Protein AF-A9WL16-F1 (afdb_monomer)

Solvent-accessible surface area (backbone atoms only — not comparable to full-atom values): 5763 Å² total; per-residue (Å²): 134,56,72,66,60,51,53,53,53,52,50,54,53,49,50,52,51,53,53,51,55,50,52,59,72,66,42,84,46,71,52,40,66,76,53,48,67,75,66,73,52,70,66,62,52,49,49,53,52,51,53,61,67,64,28,70,66,53,51,51,50,47,53,52,40,28,74,75,62,36,78,70,37,62,51,52,63,55,50,55,49,53,51,48,52,48,41,46,64,69,45,52,48,49,61,71,68,66,70,123

Sequence (100 aa):
MNLLSTVTISLVALATVVVGAFGLRISRTTSDFYVASRTVRPWWNASAIGGEYLSAASYLGVVGLIVVSGANALWFPIGYTAGYLMLLLFVAAPLRRSRA

Organism: Renibacterium salmoninarum (strain ATCC 33209 / DSM 20767 / JCM 11484 / NBRC 15589 / NCIMB 2235) (NCBI:txid288705)

Radius of gyration: 18.28 Å; Cα contacts (8 Å, |Δi|>4): 25; chains: 1; bounding box: 43×18×54 Å

pLDDT: mean 92.34, std 6.1, range [51.78, 98.19]

Secondary structure (DSSP, 8-state):
--HHHHHHHHHHHHHHHHHHHHHHHH--SHHHHHSGGG-S-HHHHHHHHHHHHT-HHHHHHHHHHHHHH-GGGGHHHHHHHHHHHHHIIIIIHHHHH---

Mean predicted aligned error: 4.69 Å

Structure (mmCIF, N/CA/C/O backbone):
data_AF-A9WL16-F1
#
_entry.id   AF-A9WL16-F1
#
loop_
_atom_site.group_PDB
_atom_site.id
_atom_site.type_symbol
_atom_site.label_atom_id
_atom_site.label_alt_id
_atom_site.label_comp_id
_atom_site.label_asym_id
_atom_site.label_entity_id
_atom_site.label_seq_id
_atom_site.pdbx_PDB_ins_code
_atom_site.Cartn_x
_atom_site.Cartn_y
_atom_site.Cartn_z
_atom_site.occupancy
_atom_site.B_iso_or_equiv
_atom_site.auth_seq_id
_atom_site.auth_comp_id
_atom_site.auth_asym_id
_atom_site.auth_atom_id
_atom_site.pdbx_PDB_model_num
ATOM 1 N N . MET A 1 1 ? -8.119 2.283 -25.743 1.00 75.31 1 MET A N 1
ATOM 2 C CA . MET A 1 1 ? -8.465 1.224 -24.767 1.00 75.31 1 MET A CA 1
ATOM 3 C C . MET A 1 1 ? -9.429 0.261 -25.430 1.00 75.31 1 MET A C 1
ATOM 5 O O . MET A 1 1 ? -10.351 0.729 -26.086 1.00 75.31 1 MET A O 1
ATOM 9 N N . ASN A 1 2 ? -9.193 -1.048 -25.330 1.00 95.62 2 ASN A N 1
ATOM 10 C CA . ASN A 1 2 ? -10.150 -2.035 -25.833 1.00 95.62 2 ASN A CA 1
ATOM 11 C C . ASN A 1 2 ? -11.338 -2.168 -24.854 1.00 95.62 2 ASN A C 1
ATOM 13 O O . ASN A 1 2 ? -11.252 -1.730 -23.704 1.00 95.62 2 ASN A O 1
ATOM 17 N N . LEU A 1 3 ? -12.449 -2.750 -25.314 1.00 95.38 3 LEU A N 1
ATOM 18 C CA . LEU A 1 3 ? -13.677 -2.872 -24.519 1.00 95.38 3 LEU A CA 1
ATOM 19 C C . LEU A 1 3 ? -13.442 -3.622 -23.198 1.00 95.38 3 LEU A C 1
ATOM 21 O O . LEU A 1 3 ? -13.915 -3.187 -22.153 1.00 95.38 3 LEU A O 1
ATOM 25 N N . LEU A 1 4 ? -12.668 -4.709 -23.240 1.00 95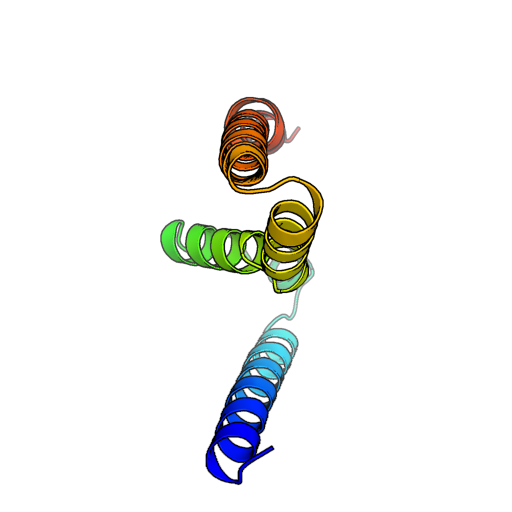.69 4 LEU A N 1
ATOM 26 C CA . LEU A 1 4 ? -12.376 -5.538 -22.073 1.00 95.69 4 LEU A CA 1
ATOM 27 C C . LEU A 1 4 ? -11.615 -4.762 -20.987 1.00 95.69 4 LEU A C 1
ATOM 29 O O . LEU A 1 4 ? -12.000 -4.808 -19.825 1.00 95.69 4 LEU A O 1
ATOM 33 N N . SER A 1 5 ? -10.584 -3.995 -21.351 1.00 95.75 5 SER A N 1
ATOM 34 C CA . SER A 1 5 ? -9.842 -3.149 -20.410 1.00 95.75 5 SER A CA 1
ATOM 35 C C . SER A 1 5 ? -10.736 -2.089 -19.776 1.00 95.75 5 SER A C 1
ATOM 37 O O . SER A 1 5 ? -10.674 -1.894 -18.565 1.00 95.75 5 SER A O 1
ATOM 39 N N . THR A 1 6 ? -11.581 -1.425 -20.569 1.00 96.19 6 THR A N 1
ATOM 40 C CA . THR A 1 6 ? -12.508 -0.412 -20.050 1.00 96.19 6 THR A CA 1
ATOM 41 C C . THR A 1 6 ? -13.482 -1.024 -19.047 1.00 96.19 6 THR A C 1
ATOM 43 O O . THR A 1 6 ? -13.614 -0.506 -17.943 1.00 96.19 6 THR A O 1
ATOM 46 N N . VAL A 1 7 ? -14.104 -2.159 -19.387 1.00 97.69 7 VAL A N 1
ATOM 47 C CA . VAL A 1 7 ? -15.043 -2.859 -18.496 1.00 97.69 7 VAL A CA 1
ATOM 48 C C . VAL A 1 7 ? -14.365 -3.264 -17.189 1.00 97.69 7 VAL A C 1
ATOM 50 O O . VAL A 1 7 ? -14.903 -2.994 -16.117 1.00 97.69 7 VAL A O 1
ATOM 53 N N . THR A 1 8 ? -13.171 -3.854 -17.252 1.00 96.62 8 THR A N 1
ATOM 54 C CA . THR A 1 8 ? -12.444 -4.288 -16.052 1.00 96.62 8 THR A CA 1
ATOM 55 C C . THR A 1 8 ? -12.083 -3.111 -15.147 1.00 96.62 8 THR A C 1
ATOM 57 O O . THR A 1 8 ? -12.312 -3.179 -13.941 1.00 96.62 8 THR A O 1
ATOM 60 N N . ILE A 1 9 ? -11.567 -2.010 -15.707 1.00 96.25 9 ILE A N 1
ATOM 61 C CA . ILE A 1 9 ? -11.212 -0.814 -14.927 1.00 96.25 9 ILE A CA 1
ATOM 62 C C . ILE A 1 9 ? -12.460 -0.211 -14.275 1.00 96.25 9 ILE A C 1
ATOM 64 O O . ILE A 1 9 ? -12.443 0.083 -13.080 1.00 96.25 9 ILE A O 1
ATOM 68 N N . SER A 1 10 ? -13.552 -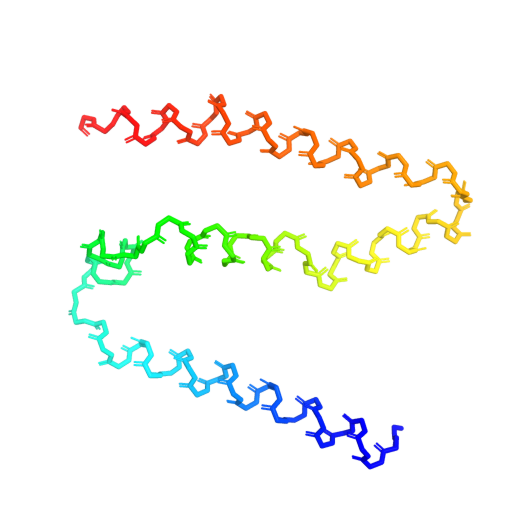0.067 -15.030 1.00 97.56 10 SER A N 1
ATOM 69 C CA . SER A 1 10 ? -14.818 0.444 -14.500 1.00 97.56 10 SER A CA 1
ATOM 70 C C . SER A 1 10 ? -15.372 -0.442 -13.386 1.00 97.56 10 SER A C 1
ATOM 72 O O . SER A 1 10 ? -15.852 0.082 -12.384 1.00 97.56 10 SER A O 1
ATOM 74 N N . LEU A 1 11 ? -15.272 -1.767 -13.520 1.00 98.00 11 LEU A N 1
ATOM 75 C CA . LEU A 1 11 ? -15.739 -2.712 -12.508 1.00 98.00 11 LEU A CA 1
ATOM 76 C C . LEU A 1 11 ? -14.928 -2.609 -11.213 1.00 98.00 11 LEU A C 1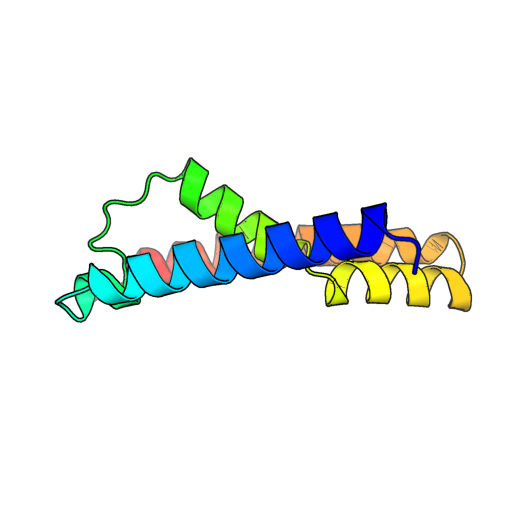
ATOM 78 O O . LEU A 1 11 ? -15.518 -2.533 -10.137 1.00 98.00 11 LEU A O 1
ATOM 82 N N . VAL A 1 12 ? -13.595 -2.548 -11.302 1.00 96.62 12 VAL A N 1
ATOM 83 C CA . VAL A 1 12 ? -12.728 -2.370 -10.125 1.00 96.62 12 VAL A CA 1
ATOM 84 C C . VAL A 1 12 ? -12.991 -1.018 -9.459 1.00 96.62 12 VAL A C 1
ATOM 86 O O . VAL A 1 12 ? -13.151 -0.959 -8.242 1.00 96.62 12 VAL A O 1
ATOM 89 N N . ALA A 1 13 ? -13.097 0.062 -10.237 1.00 97.12 13 ALA A N 1
ATOM 90 C CA . ALA A 1 13 ? -13.388 1.392 -9.706 1.00 97.12 13 ALA A CA 1
ATOM 91 C C . ALA A 1 13 ? -14.747 1.434 -8.989 1.00 97.12 13 ALA A C 1
ATOM 93 O O . ALA A 1 13 ? -14.839 1.924 -7.862 1.00 97.12 13 ALA A O 1
ATOM 94 N N . LEU A 1 14 ? -15.790 0.872 -9.609 1.00 98.19 14 LEU A N 1
ATOM 95 C CA . LEU A 1 14 ? -17.124 0.810 -9.019 1.00 98.19 14 LEU A CA 1
ATOM 96 C C . LEU A 1 14 ? -17.128 -0.032 -7.739 1.00 98.19 14 LEU A C 1
ATOM 98 O O . LEU A 1 14 ? -17.696 0.398 -6.739 1.00 98.19 14 LEU A O 1
ATOM 102 N N . ALA A 1 15 ? -16.464 -1.191 -7.741 1.00 97.81 15 ALA A N 1
ATOM 103 C CA . ALA A 1 15 ? -16.349 -2.040 -6.560 1.00 97.81 15 ALA A CA 1
ATOM 104 C C . ALA A 1 15 ? -15.677 -1.297 -5.393 1.00 97.81 15 ALA A C 1
ATOM 106 O O . ALA A 1 15 ? -16.210 -1.301 -4.284 1.00 97.81 15 ALA A O 1
ATOM 107 N N . THR A 1 16 ? -14.567 -0.595 -5.644 1.00 95.44 16 THR A N 1
ATOM 108 C CA . THR A 1 16 ? -13.871 0.212 -4.628 1.00 95.44 16 THR A CA 1
ATOM 109 C C . THR A 1 16 ? -14.777 1.298 -4.048 1.00 95.44 16 THR A C 1
ATOM 111 O O . THR A 1 16 ? -14.860 1.443 -2.827 1.00 95.44 16 THR A O 1
ATOM 114 N N . VAL A 1 17 ? -15.506 2.028 -4.900 1.00 97.50 17 VAL A N 1
ATOM 115 C CA . VAL A 1 17 ? -16.444 3.074 -4.457 1.00 97.50 17 VAL A CA 1
ATOM 116 C C . VAL A 1 17 ? -17.588 2.483 -3.636 1.00 97.50 17 VAL A C 1
ATOM 118 O O . VAL A 1 17 ? -17.921 3.024 -2.585 1.00 97.50 17 VAL A O 1
ATOM 121 N N . VAL A 1 18 ? -18.172 1.364 -4.072 1.00 97.75 18 VAL A N 1
ATOM 122 C CA . VAL A 1 18 ? -19.272 0.698 -3.359 1.00 97.75 18 VAL A CA 1
ATOM 123 C C . VAL A 1 18 ? -18.820 0.219 -1.980 1.00 97.75 18 VAL A C 1
ATOM 125 O O . VAL A 1 18 ? -19.503 0.491 -0.992 1.00 97.75 18 VAL A O 1
ATOM 128 N N . VAL A 1 19 ? -17.661 -0.440 -1.889 1.00 95.62 19 VAL A N 1
ATOM 129 C CA . VAL A 1 19 ? -17.105 -0.914 -0.611 1.00 95.62 19 VAL A CA 1
ATOM 130 C C . VAL A 1 19 ? -16.795 0.262 0.318 1.00 95.62 19 VAL A C 1
ATOM 132 O O . VAL A 1 19 ? -17.188 0.234 1.485 1.00 95.62 19 VAL A O 1
ATOM 135 N N . GLY A 1 20 ? -16.164 1.324 -0.194 1.00 94.12 20 GLY A N 1
ATOM 136 C CA . GLY A 1 20 ? -15.868 2.530 0.582 1.00 94.12 20 GLY A CA 1
ATOM 137 C C . GLY A 1 20 ? -17.130 3.235 1.086 1.00 94.12 20 GLY A C 1
ATOM 138 O O . GLY A 1 20 ? -17.243 3.540 2.273 1.00 94.12 20 GLY A O 1
ATOM 139 N N . ALA A 1 21 ? -18.125 3.427 0.216 1.00 95.75 21 ALA A N 1
ATOM 140 C CA . ALA A 1 21 ? -19.398 4.047 0.575 1.00 95.75 21 ALA A CA 1
ATOM 141 C C . ALA A 1 21 ? -20.177 3.222 1.612 1.00 95.75 21 ALA A C 1
ATOM 143 O O . ALA A 1 21 ? -20.798 3.785 2.515 1.00 95.75 21 ALA A O 1
ATOM 144 N N . PHE A 1 22 ? -20.136 1.891 1.512 1.00 94.62 22 PHE A N 1
ATOM 145 C CA . PHE A 1 22 ? -20.754 1.010 2.497 1.00 94.62 22 PHE A CA 1
ATOM 146 C C . PHE A 1 22 ? -20.047 1.088 3.855 1.00 94.62 22 PHE A C 1
ATOM 148 O O . PHE A 1 22 ? -20.717 1.195 4.882 1.00 94.62 22 PHE A O 1
ATOM 155 N N . GLY A 1 23 ? -18.710 1.133 3.862 1.00 90.12 23 GLY A N 1
ATOM 156 C CA . GLY A 1 23 ? -17.919 1.351 5.075 1.00 90.12 23 GLY A CA 1
ATOM 157 C C . GLY A 1 23 ? -18.304 2.648 5.792 1.00 90.12 23 GLY A C 1
ATOM 158 O O . GLY A 1 23 ? -18.606 2.623 6.984 1.00 90.12 23 GLY A O 1
ATOM 159 N N . LEU A 1 24 ? -18.414 3.755 5.049 1.00 90.75 24 LEU A N 1
ATOM 160 C CA . LEU A 1 24 ? -18.840 5.052 5.593 1.00 90.75 24 LEU A CA 1
ATOM 161 C C . LEU A 1 24 ? -20.247 5.018 6.203 1.00 90.75 24 LEU A C 1
ATOM 163 O O . LEU A 1 24 ? -20.493 5.679 7.206 1.00 90.75 24 LEU A O 1
ATOM 167 N N . ARG A 1 25 ? -21.175 4.247 5.623 1.00 90.81 25 ARG A N 1
ATOM 168 C CA . ARG A 1 25 ? -22.543 4.113 6.155 1.00 90.81 25 ARG A CA 1
ATOM 169 C C . ARG A 1 25 ? -22.609 3.320 7.462 1.00 90.81 25 ARG A C 1
ATOM 171 O O . ARG A 1 25 ? -23.549 3.515 8.231 1.00 90.81 25 ARG A O 1
ATOM 178 N N . ILE A 1 26 ? -21.666 2.407 7.697 1.00 89.62 26 ILE A N 1
ATOM 179 C CA . ILE A 1 26 ? -21.646 1.559 8.898 1.00 89.62 26 ILE A CA 1
ATOM 180 C C . ILE A 1 26 ? -20.942 2.252 10.067 1.00 89.62 26 ILE A C 1
ATOM 182 O O . ILE A 1 26 ? -21.332 2.038 11.215 1.00 89.62 26 ILE A O 1
ATOM 186 N N . SER A 1 27 ? -19.941 3.093 9.806 1.00 89.94 27 SER A N 1
ATOM 187 C CA . SER A 1 27 ? -19.232 3.835 10.851 1.00 89.94 27 SER A CA 1
ATOM 188 C C . SER A 1 27 ? -20.142 4.875 11.512 1.00 89.94 27 SER A C 1
ATOM 190 O O . SER A 1 27 ? -20.483 5.889 10.910 1.00 89.94 27 SER A O 1
ATOM 192 N N . ARG A 1 28 ? -20.529 4.636 12.773 1.00 91.31 28 ARG A N 1
ATOM 193 C CA . ARG A 1 28 ? -21.413 5.536 13.543 1.00 91.31 28 ARG A CA 1
ATOM 194 C C . ARG A 1 28 ? -20.670 6.374 14.576 1.00 91.31 28 ARG A C 1
ATOM 196 O O . ARG A 1 28 ? -21.175 7.413 14.989 1.00 91.31 28 ARG A O 1
ATOM 203 N N . THR A 1 29 ? -19.488 5.934 14.998 1.00 93.62 29 THR A N 1
ATOM 204 C CA . THR A 1 29 ? -18.670 6.621 16.003 1.00 93.62 29 THR A CA 1
ATOM 205 C C . THR A 1 29 ? -17.296 7.003 15.456 1.00 93.62 29 THR A C 1
ATOM 207 O O . THR A 1 29 ? -16.817 6.452 14.463 1.00 93.62 29 THR A O 1
ATOM 210 N N . THR A 1 30 ? -16.612 7.916 16.149 1.00 91.06 30 THR A N 1
ATOM 211 C CA . THR A 1 30 ? -15.212 8.259 15.856 1.00 91.06 30 THR A CA 1
ATOM 212 C C . THR A 1 30 ? -14.292 7.042 15.984 1.00 91.06 30 THR A C 1
ATOM 214 O O . THR A 1 30 ? -13.375 6.881 15.184 1.00 91.06 30 THR A O 1
ATOM 217 N N . SER A 1 31 ? -14.561 6.140 16.933 1.00 89.81 31 SER A N 1
ATOM 218 C CA . SER A 1 31 ? -13.825 4.876 17.078 1.00 89.81 31 SER A CA 1
ATOM 219 C C . SER A 1 31 ? -14.004 3.958 15.864 1.00 89.81 31 SER A C 1
ATOM 221 O O . SER A 1 31 ? -13.027 3.380 15.381 1.00 89.8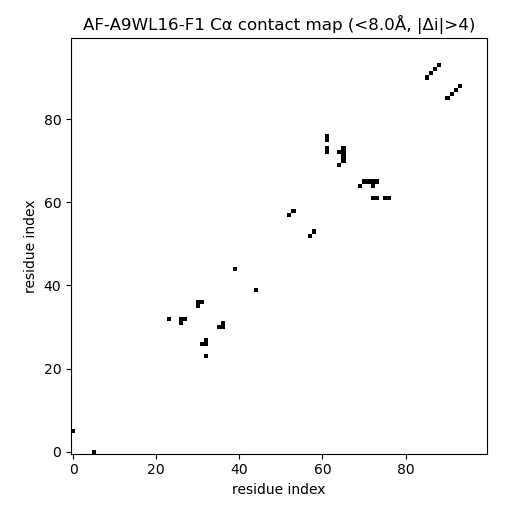1 31 SER A O 1
ATOM 223 N N . ASP A 1 32 ? -15.225 3.848 15.332 1.00 90.31 32 ASP A N 1
ATOM 224 C CA . ASP A 1 32 ? -15.495 3.029 14.143 1.00 90.31 32 ASP A CA 1
ATOM 225 C C . ASP A 1 32 ? -14.778 3.576 12.909 1.00 90.31 32 ASP A C 1
ATOM 227 O O . ASP A 1 32 ? -14.309 2.803 12.079 1.00 90.31 32 ASP A O 1
ATOM 2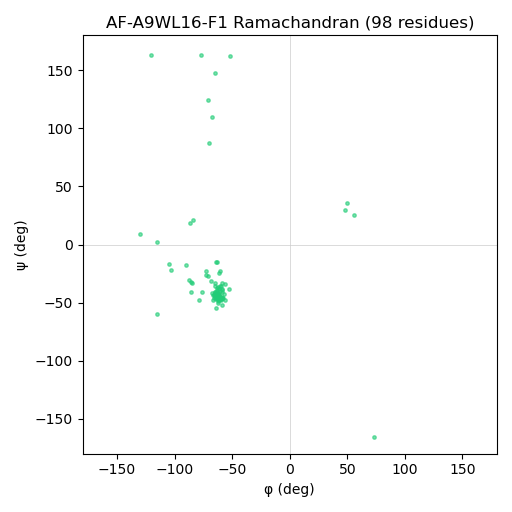31 N N . PHE A 1 33 ? -14.677 4.901 12.793 1.00 89.81 33 PHE A N 1
ATOM 232 C CA . PHE A 1 33 ? -14.037 5.548 11.652 1.00 89.81 33 PHE A CA 1
ATOM 233 C C . PHE A 1 33 ? -12.502 5.525 11.738 1.00 89.81 33 PHE A C 1
ATOM 235 O O . PHE A 1 33 ? -11.838 5.152 10.776 1.00 89.81 33 PHE A O 1
ATOM 242 N N . TYR A 1 34 ? -11.918 5.887 12.886 1.00 90.06 34 TYR A N 1
ATOM 243 C CA . TYR A 1 34 ? -10.462 6.045 13.007 1.00 90.06 34 TYR A CA 1
ATOM 244 C C . TYR A 1 34 ? -9.708 4.752 13.312 1.00 90.06 34 TYR A C 1
ATOM 246 O O . TYR A 1 34 ? -8.552 4.609 12.919 1.00 90.06 34 TYR A O 1
ATOM 254 N N . VAL A 1 35 ? -10.311 3.827 14.063 1.00 90.00 35 VAL A N 1
ATOM 255 C CA . VAL A 1 35 ? -9.623 2.603 14.516 1.00 90.00 35 VAL A CA 1
ATOM 256 C C . VAL A 1 35 ? -10.416 1.331 14.237 1.00 90.00 35 VAL A C 1
ATOM 258 O O . VAL A 1 35 ? -10.039 0.267 14.735 1.00 90.00 35 VAL A O 1
ATOM 261 N N . ALA A 1 36 ? -11.509 1.424 13.468 1.00 91.19 36 ALA A N 1
ATOM 262 C CA . ALA A 1 36 ? -12.407 0.311 13.156 1.00 91.19 36 ALA A CA 1
ATOM 263 C C . ALA A 1 36 ? -12.840 -0.473 14.410 1.00 91.19 36 ALA A C 1
ATOM 265 O O . ALA A 1 36 ? -12.904 -1.707 14.411 1.00 91.19 36 ALA A O 1
ATOM 266 N N . SER A 1 37 ? -13.023 0.244 15.528 1.00 89.56 37 SER A N 1
ATOM 267 C CA . SER A 1 37 ? -13.321 -0.315 16.854 1.00 89.56 37 SER A CA 1
ATOM 268 C C . SER A 1 37 ? -12.417 -1.486 17.272 1.00 89.56 37 SER A C 1
ATOM 270 O O . SER A 1 37 ? -12.809 -2.359 18.039 1.00 89.56 37 SER A O 1
ATOM 272 N N . ARG A 1 38 ? -11.169 -1.494 16.771 1.00 89.38 38 ARG A N 1
ATOM 273 C CA . ARG A 1 38 ? -10.145 -2.529 17.005 1.00 89.38 38 ARG A CA 1
ATOM 274 C C . ARG A 1 38 ? -10.591 -3.949 16.624 1.00 89.38 38 ARG A C 1
ATOM 276 O O . ARG A 1 38 ? -10.056 -4.921 17.147 1.00 89.38 38 ARG A O 1
ATOM 283 N N . THR A 1 39 ? -11.542 -4.067 15.700 1.00 89.56 39 THR A N 1
ATOM 284 C CA . THR A 1 39 ? -12.123 -5.353 15.274 1.00 89.56 39 THR A CA 1
ATOM 285 C C . THR A 1 39 ? -11.383 -6.004 14.101 1.00 89.56 39 THR A C 1
ATOM 287 O O . THR A 1 39 ? -11.517 -7.205 13.863 1.00 89.56 39 THR A O 1
ATOM 290 N N . VAL A 1 40 ? -10.576 -5.234 13.362 1.00 92.38 40 VAL A N 1
ATOM 291 C CA . VAL A 1 40 ? -9.898 -5.700 12.145 1.00 92.38 40 VAL A CA 1
ATOM 292 C C . VAL A 1 40 ? -8.787 -6.692 12.491 1.00 92.38 40 VAL A C 1
ATOM 294 O O . VAL A 1 40 ? -7.863 -6.389 13.248 1.00 92.38 40 VAL A O 1
ATOM 297 N N . ARG A 1 41 ? -8.852 -7.891 11.897 1.00 94.75 41 ARG A N 1
ATOM 298 C CA . ARG A 1 41 ? -7.829 -8.930 12.089 1.00 94.75 41 ARG A CA 1
ATOM 299 C C . ARG A 1 41 ? -6.482 -8.474 11.505 1.00 94.75 41 ARG A C 1
ATOM 301 O O . ARG A 1 41 ? -6.471 -7.829 10.455 1.00 94.75 41 ARG A O 1
ATOM 308 N N . PRO A 1 42 ? -5.344 -8.891 12.094 1.00 91.75 42 PRO A N 1
ATOM 309 C CA . PRO A 1 42 ? -4.016 -8.485 11.633 1.00 91.75 42 PRO A CA 1
ATOM 310 C C . PRO A 1 42 ? -3.759 -8.728 10.143 1.00 91.75 42 PRO A C 1
ATOM 312 O O . PRO A 1 42 ? -3.161 -7.877 9.497 1.00 91.75 42 PRO A O 1
ATOM 315 N N . TRP A 1 43 ? -4.251 -9.838 9.586 1.00 95.50 43 TRP A N 1
ATOM 316 C CA . TRP A 1 43 ? -4.075 -10.167 8.168 1.00 95.50 43 TRP A CA 1
ATOM 317 C C . TRP A 1 43 ? -4.752 -9.164 7.238 1.00 95.50 43 TRP A C 1
ATOM 319 O O . TRP A 1 43 ? -4.117 -8.685 6.310 1.00 95.50 43 TRP A O 1
ATOM 329 N N . TRP A 1 44 ? -5.997 -8.776 7.528 1.00 94.69 44 TRP A N 1
ATOM 330 C CA . TRP A 1 44 ? -6.716 -7.776 6.734 1.00 94.69 44 TRP A CA 1
ATOM 331 C C . TRP A 1 44 ? -6.051 -6.404 6.812 1.00 94.69 44 TRP A C 1
ATOM 333 O O . TRP A 1 44 ? -5.909 -5.730 5.796 1.00 94.69 44 TRP A O 1
ATOM 343 N N . ASN A 1 45 ? -5.584 -6.019 8.002 1.00 93.62 45 ASN A N 1
ATOM 344 C CA . ASN A 1 45 ? -4.836 -4.779 8.175 1.00 93.62 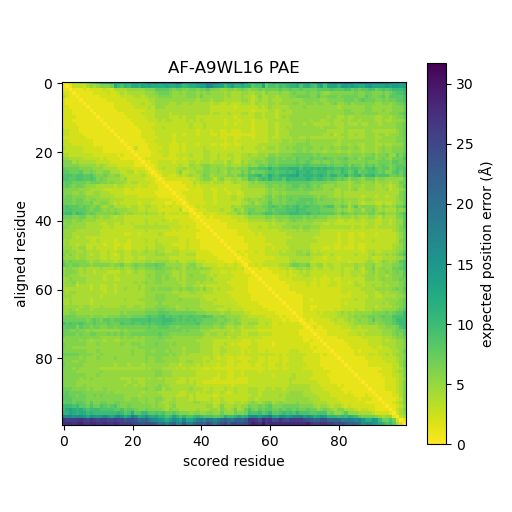45 ASN A CA 1
ATOM 345 C C . ASN A 1 45 ? -3.498 -4.811 7.414 1.00 93.62 45 ASN A C 1
ATOM 347 O O . ASN A 1 45 ? -3.147 -3.845 6.745 1.00 93.62 45 ASN A O 1
ATOM 351 N N . ALA A 1 46 ? -2.769 -5.930 7.471 1.00 92.31 46 ALA A N 1
ATOM 352 C CA . ALA A 1 46 ? -1.525 -6.114 6.727 1.00 92.31 46 ALA A CA 1
ATOM 353 C C . ALA A 1 46 ? -1.755 -6.079 5.209 1.00 92.31 46 ALA A C 1
ATOM 355 O O . ALA A 1 46 ? -0.980 -5.449 4.496 1.00 92.31 46 ALA A O 1
ATOM 356 N N . SER A 1 47 ? -2.834 -6.691 4.713 1.00 94.31 47 SER A N 1
ATOM 357 C CA . SER A 1 47 ? -3.213 -6.633 3.299 1.00 94.31 47 SER A CA 1
ATOM 358 C C . SER A 1 47 ? -3.572 -5.217 2.849 1.00 94.31 47 SER A C 1
ATOM 360 O O . SER A 1 47 ? -3.134 -4.806 1.780 1.00 94.31 47 SER A O 1
ATOM 362 N N . ALA A 1 48 ? -4.316 -4.454 3.657 1.00 92.69 48 ALA A N 1
ATOM 363 C CA . ALA A 1 48 ? -4.651 -3.063 3.343 1.00 92.69 48 ALA A CA 1
ATOM 364 C C . ALA A 1 48 ? -3.390 -2.189 3.245 1.00 92.69 48 ALA A C 1
ATOM 366 O O . ALA A 1 48 ? -3.201 -1.463 2.273 1.00 92.69 48 ALA A O 1
ATOM 367 N N . ILE A 1 49 ? -2.490 -2.333 4.218 1.00 91.75 49 ILE A N 1
ATOM 368 C CA . ILE A 1 49 ? -1.187 -1.668 4.233 1.00 91.75 49 ILE A CA 1
ATOM 369 C C . ILE A 1 49 ? -0.340 -2.060 3.012 1.00 91.75 49 ILE A C 1
ATOM 371 O O . ILE A 1 49 ? 0.242 -1.196 2.362 1.00 91.75 49 ILE A O 1
ATOM 375 N N . GLY A 1 50 ? -0.274 -3.355 2.691 1.00 90.81 50 GLY A N 1
ATOM 376 C CA . GLY A 1 50 ? 0.460 -3.852 1.528 1.00 90.81 50 GLY A CA 1
ATOM 377 C C . GLY A 1 50 ? -0.103 -3.321 0.208 1.00 90.81 50 GLY A C 1
ATOM 378 O O . GLY A 1 50 ? 0.664 -3.005 -0.697 1.00 90.81 50 GLY A O 1
ATOM 379 N N . GLY A 1 51 ? -1.427 -3.168 0.112 1.00 90.12 51 GLY A N 1
ATOM 380 C CA . GLY A 1 51 ? -2.092 -2.570 -1.047 1.00 90.12 51 GLY A CA 1
ATOM 381 C C . GLY A 1 51 ? -1.722 -1.101 -1.253 1.00 90.12 51 GLY A C 1
ATOM 382 O O . GLY A 1 51 ? -1.393 -0.713 -2.370 1.00 90.12 51 GLY A O 1
ATOM 383 N N . GLU A 1 52 ? -1.702 -0.306 -0.181 1.00 90.56 52 GLU A N 1
ATOM 384 C CA . GLU A 1 52 ? -1.268 1.099 -0.233 1.00 90.56 52 GLU A CA 1
ATOM 385 C C . GLU A 1 52 ? 0.217 1.214 -0.609 1.00 90.56 52 GLU A C 1
ATOM 387 O O . GLU A 1 52 ? 0.614 2.016 -1.454 1.00 90.56 52 GLU A O 1
ATOM 392 N N . TYR A 1 53 ? 1.046 0.346 -0.028 1.00 88.12 53 TYR A N 1
ATOM 393 C CA . TYR A 1 53 ? 2.475 0.298 -0.309 1.00 88.12 53 TYR A CA 1
ATOM 394 C C . TYR A 1 53 ? 2.781 0.035 -1.799 1.00 88.12 53 TYR A C 1
ATOM 396 O O . TYR A 1 53 ? 3.681 0.651 -2.378 1.00 88.12 53 TYR A O 1
ATOM 404 N N . LEU A 1 54 ? 1.995 -0.838 -2.439 1.00 89.75 54 LEU A N 1
ATOM 405 C CA . LEU A 1 54 ? 2.113 -1.227 -3.851 1.00 89.75 54 LEU A CA 1
ATOM 406 C C . LEU A 1 54 ? 1.363 -0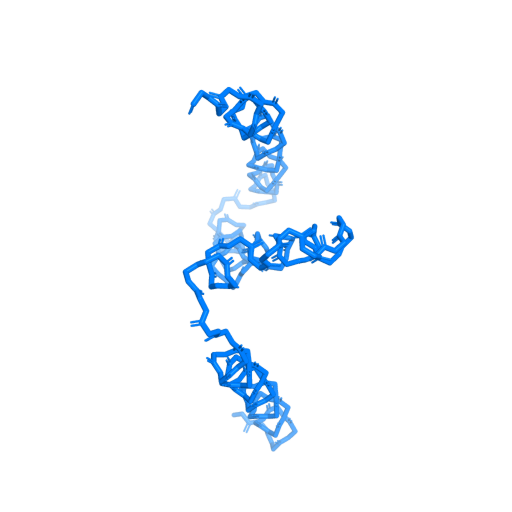.300 -4.826 1.00 89.75 54 LEU A C 1
ATOM 408 O O . LEU A 1 54 ? 1.096 -0.697 -5.960 1.00 89.75 54 LEU A O 1
ATOM 412 N N . SER A 1 55 ? 1.016 0.921 -4.412 1.00 91.38 55 SER A N 1
ATOM 413 C CA . SER A 1 55 ? 0.258 1.866 -5.237 1.00 91.38 55 SER A CA 1
ATOM 414 C C . SER A 1 55 ? 0.851 2.108 -6.637 1.00 91.38 55 SER A C 1
ATOM 416 O O . SER A 1 55 ? 2.036 1.888 -6.914 1.00 91.38 55 SER A O 1
ATOM 418 N N . ALA A 1 56 ? 0.016 2.650 -7.531 1.00 91.44 56 ALA A N 1
ATOM 419 C CA . ALA A 1 56 ? 0.419 3.010 -8.890 1.00 91.44 56 ALA A CA 1
ATOM 420 C C . ALA A 1 56 ? 1.612 3.982 -8.920 1.00 91.44 56 ALA A C 1
ATOM 422 O O . ALA A 1 56 ? 2.454 3.876 -9.808 1.00 91.44 56 ALA A O 1
ATOM 423 N N . ALA A 1 57 ? 1.712 4.889 -7.941 1.00 90.44 57 ALA A N 1
ATOM 424 C CA . ALA A 1 57 ? 2.834 5.815 -7.828 1.00 90.44 57 ALA A CA 1
ATOM 425 C C . ALA A 1 57 ? 4.151 5.076 -7.548 1.00 90.44 57 ALA A C 1
ATOM 427 O O . ALA A 1 57 ? 5.143 5.331 -8.228 1.00 90.44 57 ALA A O 1
ATOM 428 N N . SER A 1 58 ? 4.149 4.117 -6.613 1.00 90.44 58 SER A N 1
ATOM 429 C CA . SER A 1 58 ? 5.313 3.269 -6.323 1.00 90.44 58 SER A CA 1
ATOM 430 C C . SER A 1 58 ? 5.739 2.472 -7.558 1.00 90.44 58 SER A C 1
ATOM 432 O O . SER A 1 58 ? 6.913 2.473 -7.929 1.00 90.44 58 SER A O 1
ATOM 434 N N . TYR A 1 59 ? 4.781 1.828 -8.236 1.00 91.19 59 TYR A N 1
ATOM 435 C CA . TYR A 1 59 ? 5.064 1.010 -9.416 1.00 91.19 59 TYR A CA 1
ATOM 436 C C . TYR A 1 59 ? 5.615 1.842 -10.581 1.00 91.19 59 TYR A C 1
ATOM 438 O O . TYR A 1 59 ? 6.704 1.562 -11.083 1.00 91.19 59 TYR A O 1
ATOM 446 N N . LEU A 1 60 ? 4.900 2.896 -10.988 1.00 94.19 60 LEU A N 1
ATOM 447 C CA . LEU A 1 60 ? 5.327 3.765 -12.087 1.00 94.19 60 LEU A CA 1
ATOM 448 C C . LEU A 1 60 ? 6.620 4.515 -11.753 1.00 94.19 60 LEU A C 1
ATOM 450 O O . LEU A 1 60 ? 7.438 4.720 -12.645 1.00 94.19 60 LEU A O 1
ATOM 454 N N . GLY A 1 61 ? 6.838 4.875 -10.486 1.00 93.31 61 GLY A N 1
ATOM 455 C CA . GLY A 1 61 ? 8.077 5.498 -10.026 1.00 93.31 61 GLY A CA 1
ATOM 456 C C . GLY A 1 61 ? 9.288 4.588 -10.222 1.00 93.31 61 GLY A C 1
ATOM 457 O O . GLY A 1 61 ? 10.281 5.008 -10.814 1.00 93.31 61 GLY A O 1
ATOM 458 N N . VAL A 1 62 ? 9.196 3.322 -9.800 1.00 94.12 62 VAL A N 1
ATOM 459 C CA . VAL A 1 62 ? 10.272 2.337 -10.006 1.00 94.12 62 VAL A CA 1
ATOM 460 C C . VAL A 1 62 ? 10.483 2.054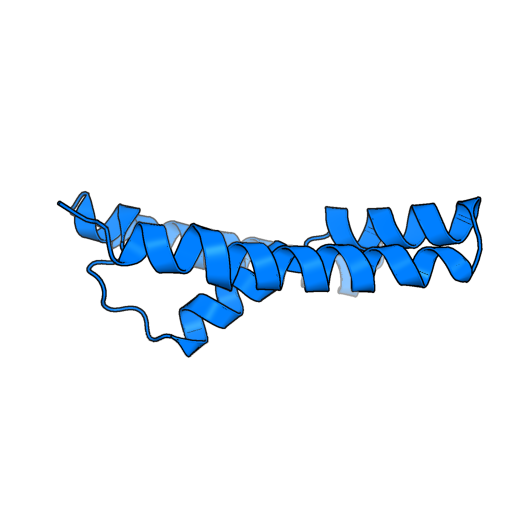 -11.492 1.00 94.12 62 VAL A C 1
ATOM 462 O O . VAL A 1 62 ? 11.625 2.045 -11.945 1.00 94.12 62 VAL A O 1
ATOM 465 N N . VAL A 1 63 ? 9.409 1.885 -12.270 1.00 95.56 63 VAL A N 1
ATOM 466 C CA . VAL A 1 63 ? 9.510 1.718 -13.730 1.00 95.56 63 VAL A CA 1
ATOM 467 C C . VAL A 1 63 ? 10.222 2.915 -14.365 1.00 95.56 63 VAL A C 1
ATOM 469 O O . VAL A 1 63 ? 11.141 2.725 -15.156 1.00 95.56 63 VAL A O 1
ATOM 472 N N . GLY A 1 64 ? 9.863 4.141 -13.982 1.00 96.06 64 GLY A N 1
ATOM 473 C CA . GLY A 1 64 ? 10.511 5.360 -14.467 1.00 96.06 64 GLY A CA 1
ATOM 474 C C . GLY A 1 64 ? 11.997 5.420 -14.112 1.00 96.06 64 GLY A C 1
ATOM 475 O O . GLY A 1 64 ? 12.823 5.721 -14.972 1.00 96.06 64 GLY A O 1
ATOM 476 N N . LEU A 1 65 ? 12.362 5.061 -12.878 1.00 95.94 65 LEU A N 1
ATOM 477 C CA . LEU A 1 65 ? 13.764 4.980 -12.459 1.00 95.94 65 LEU A CA 1
ATOM 478 C C . LEU A 1 65 ? 14.541 3.919 -13.243 1.00 95.94 65 LEU A C 1
ATOM 480 O O . LEU A 1 65 ? 15.685 4.162 -13.613 1.00 95.94 65 LEU A O 1
ATOM 484 N N . ILE A 1 66 ? 13.937 2.767 -13.537 1.00 96.69 66 ILE A N 1
ATOM 485 C CA . ILE A 1 66 ? 14.569 1.726 -14.360 1.00 96.69 66 ILE A CA 1
ATOM 486 C C . ILE A 1 66 ? 14.797 2.227 -15.787 1.00 96.69 66 ILE A C 1
ATOM 488 O O . ILE A 1 66 ? 15.862 1.984 -16.351 1.00 96.69 66 ILE A O 1
ATOM 492 N N . VAL A 1 67 ? 13.837 2.954 -16.363 1.00 97.25 67 VAL A N 1
ATOM 493 C CA . VAL A 1 67 ? 13.978 3.536 -17.707 1.00 97.25 67 VAL A CA 1
ATOM 494 C C . VAL A 1 67 ? 15.147 4.525 -17.767 1.00 97.25 67 VAL A C 1
ATOM 496 O O . VAL A 1 67 ? 15.873 4.540 -18.757 1.00 97.25 67 VAL A O 1
ATOM 499 N N . VAL A 1 68 ? 15.360 5.324 -16.717 1.00 97.19 68 VAL A N 1
ATOM 500 C CA . VAL A 1 68 ? 16.409 6.361 -16.689 1.00 97.19 68 VAL A CA 1
ATOM 501 C C . VAL A 1 68 ? 17.774 5.822 -16.248 1.00 97.19 68 VAL A C 1
ATOM 503 O O . VAL A 1 68 ? 18.801 6.220 -16.791 1.00 97.19 68 VAL A O 1
ATOM 506 N N . SER A 1 69 ? 17.812 4.947 -15.244 1.00 95.12 69 SER A N 1
ATOM 507 C CA . SER A 1 69 ? 19.040 4.530 -14.545 1.00 95.12 69 SER A CA 1
ATOM 508 C C . SER A 1 69 ? 19.388 3.048 -14.733 1.00 95.12 69 SER A C 1
ATOM 510 O O . SER A 1 69 ? 20.374 2.565 -14.174 1.00 95.12 69 SER A O 1
ATOM 512 N N . GLY A 1 70 ? 18.601 2.317 -15.524 1.00 95.12 70 GLY A N 1
ATOM 513 C CA . GLY A 1 70 ? 18.815 0.906 -15.826 1.00 95.12 70 GLY A CA 1
ATOM 514 C C . GLY A 1 70 ? 18.488 -0.033 -14.661 1.00 95.12 70 GLY A C 1
ATOM 515 O O . GLY A 1 70 ? 17.860 0.337 -13.669 1.00 95.12 70 GLY A O 1
ATOM 516 N N . ALA A 1 71 ? 18.935 -1.287 -14.774 1.00 94.25 71 ALA A N 1
ATOM 517 C CA . ALA A 1 71 ? 18.578 -2.365 -13.846 1.00 94.25 71 ALA A CA 1
ATOM 518 C C . ALA A 1 71 ? 19.011 -2.116 -12.390 1.00 94.25 71 ALA A C 1
ATOM 520 O O . ALA A 1 71 ? 18.376 -2.622 -11.467 1.00 94.25 71 ALA A O 1
ATOM 521 N N . ASN A 1 72 ? 20.040 -1.293 -12.162 1.00 94.12 72 ASN A N 1
ATOM 522 C CA . ASN A 1 72 ? 20.480 -0.924 -10.813 1.00 94.12 72 ASN A CA 1
ATOM 523 C C . ASN A 1 72 ? 19.385 -0.203 -10.013 1.00 94.12 72 ASN A C 1
ATOM 525 O O . ASN A 1 72 ? 19.385 -0.265 -8.785 1.00 94.12 72 ASN A O 1
ATOM 529 N N . ALA A 1 73 ? 18.411 0.419 -10.686 1.00 93.81 73 ALA A N 1
ATOM 530 C CA . ALA A 1 73 ? 17.267 1.032 -10.026 1.00 93.81 73 ALA A CA 1
ATOM 531 C C . ALA A 1 73 ? 16.369 0.025 -9.280 1.00 93.81 73 ALA A C 1
ATOM 533 O O . ALA A 1 73 ? 15.595 0.426 -8.413 1.00 93.81 73 ALA A O 1
ATOM 534 N N . LEU A 1 74 ? 16.498 -1.282 -9.538 1.00 92.19 74 LEU A N 1
ATOM 535 C CA . LEU A 1 74 ? 15.808 -2.328 -8.772 1.00 92.19 74 LEU A CA 1
ATOM 536 C C . LEU A 1 74 ? 16.236 -2.379 -7.297 1.00 92.19 74 LEU A C 1
ATOM 538 O O . LEU A 1 74 ? 15.523 -2.948 -6.474 1.00 92.19 74 LEU A O 1
ATOM 542 N N . TRP A 1 75 ? 17.349 -1.744 -6.924 1.00 94.38 75 TRP A N 1
ATOM 543 C CA . TRP A 1 75 ? 17.728 -1.603 -5.519 1.00 94.38 75 TRP A CA 1
ATOM 544 C C . TRP A 1 75 ? 16.863 -0.600 -4.752 1.00 94.38 75 TRP A C 1
ATOM 546 O O . TRP A 1 75 ? 16.694 -0.763 -3.544 1.00 94.38 75 TRP A O 1
ATOM 556 N N . PHE A 1 76 ? 16.264 0.392 -5.421 1.00 92.19 76 PHE A N 1
ATOM 557 C CA . PHE A 1 76 ? 15.375 1.355 -4.766 1.00 92.19 76 PHE A CA 1
ATOM 558 C C . PHE A 1 76 ? 14.172 0.684 -4.082 1.00 92.19 76 PHE A C 1
ATOM 560 O O . PHE A 1 76 ? 14.009 0.918 -2.883 1.00 92.19 76 PHE A O 1
ATOM 567 N N . PRO A 1 77 ? 13.375 -0.187 -4.744 1.00 92.12 77 PRO A N 1
ATOM 568 C CA . PRO A 1 77 ? 12.285 -0.911 -4.088 1.00 92.12 77 PRO A CA 1
ATOM 569 C C . PRO A 1 77 ? 12.712 -1.775 -2.922 1.00 92.12 77 PRO A C 1
ATOM 571 O O . PRO A 1 77 ? 12.042 -1.773 -1.889 1.00 92.12 77 PRO A O 1
ATOM 574 N N . ILE A 1 78 ? 13.858 -2.437 -3.024 1.00 93.38 78 ILE A N 1
ATOM 575 C CA . ILE A 1 78 ? 14.399 -3.219 -1.912 1.00 93.38 78 ILE A CA 1
ATOM 576 C C . ILE A 1 78 ? 14.728 -2.292 -0.733 1.00 93.38 78 ILE A C 1
ATOM 578 O O . ILE A 1 78 ? 14.324 -2.556 0.400 1.00 93.38 78 ILE A O 1
ATOM 582 N N . GLY A 1 79 ? 15.406 -1.175 -1.006 1.00 94.06 79 GLY A N 1
ATOM 583 C CA . GLY A 1 79 ? 15.818 -0.199 -0.002 1.00 94.06 79 GLY A CA 1
ATOM 584 C C . GLY A 1 79 ? 14.642 0.445 0.728 1.00 94.06 79 GLY A C 1
ATOM 585 O O . GLY A 1 79 ? 14.608 0.435 1.960 1.00 94.06 79 GLY A O 1
ATOM 586 N N . TYR A 1 80 ? 13.640 0.955 0.005 1.00 90.94 80 TYR A N 1
ATOM 587 C CA . TYR A 1 80 ? 12.479 1.560 0.660 1.00 90.94 80 TYR A CA 1
ATOM 588 C C . TYR A 1 80 ? 11.557 0.510 1.314 1.00 90.94 80 TYR A C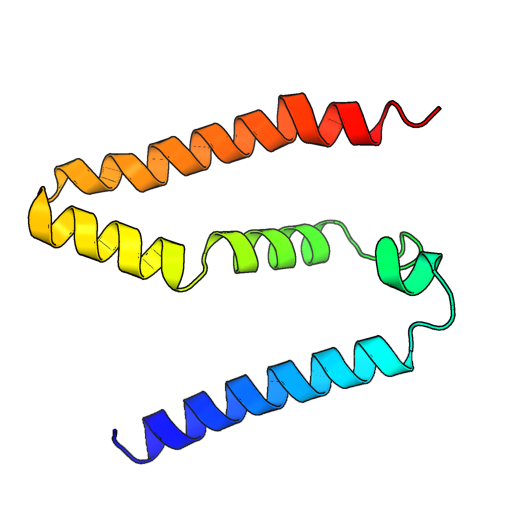 1
ATOM 590 O O . TYR A 1 80 ? 10.876 0.838 2.283 1.00 90.94 80 TYR A O 1
ATOM 598 N N . THR A 1 81 ? 11.574 -0.766 0.892 1.00 92.00 81 THR A N 1
ATOM 599 C CA . THR A 1 81 ? 10.929 -1.878 1.638 1.00 92.00 81 THR A CA 1
ATOM 600 C C . THR A 1 81 ? 11.621 -2.143 2.960 1.00 92.00 81 THR A C 1
ATOM 602 O O . THR A 1 81 ? 10.963 -2.207 3.999 1.00 92.00 81 THR A O 1
ATOM 605 N N . ALA A 1 82 ? 12.948 -2.244 2.952 1.00 95.19 82 ALA A N 1
ATOM 606 C CA . ALA A 1 82 ? 13.714 -2.398 4.178 1.00 95.19 82 ALA A CA 1
ATOM 607 C C . ALA A 1 82 ? 13.469 -1.212 5.126 1.00 95.19 82 ALA A C 1
ATOM 609 O O . ALA A 1 82 ? 13.162 -1.417 6.299 1.00 95.19 82 ALA A O 1
ATOM 610 N N . GLY A 1 83 ? 13.501 0.021 4.607 1.00 95.12 83 GLY A N 1
ATOM 611 C CA . GLY A 1 83 ? 13.177 1.230 5.369 1.00 95.12 83 GLY A CA 1
ATOM 612 C C . GLY A 1 83 ? 11.757 1.215 5.943 1.00 95.12 83 GLY A C 1
ATOM 613 O O . GLY A 1 83 ? 11.558 1.566 7.104 1.00 95.12 83 GLY A O 1
ATOM 614 N N . TYR A 1 84 ? 10.778 0.735 5.174 1.00 92.81 84 TYR A N 1
ATOM 615 C CA . TYR A 1 84 ? 9.404 0.569 5.639 1.00 92.81 84 TYR A CA 1
ATOM 616 C C . TYR A 1 84 ? 9.292 -0.429 6.803 1.00 92.81 84 TYR A C 1
ATOM 618 O O . TYR A 1 84 ? 8.626 -0.144 7.798 1.00 92.81 84 TYR A O 1
ATOM 626 N N . LEU A 1 85 ? 10.002 -1.561 6.742 1.00 93.94 85 LEU A N 1
ATOM 627 C CA . LEU A 1 85 ? 10.071 -2.514 7.856 1.00 93.94 85 LEU A CA 1
ATOM 628 C C . LEU A 1 85 ? 10.713 -1.890 9.098 1.00 93.94 85 LEU A C 1
ATOM 630 O O . LEU A 1 85 ? 10.198 -2.062 10.203 1.00 93.94 85 LEU A O 1
ATOM 634 N N . MET A 1 86 ? 11.794 -1.125 8.925 1.00 96.25 86 MET A N 1
ATOM 635 C CA . MET A 1 86 ? 12.422 -0.400 10.033 1.00 96.25 86 MET A CA 1
ATOM 636 C C . MET A 1 86 ? 11.445 0.599 10.663 1.00 96.25 86 MET A C 1
ATOM 638 O O . MET A 1 86 ? 11.294 0.619 11.882 1.00 96.25 86 MET A O 1
ATOM 642 N N . LEU A 1 87 ? 10.710 1.367 9.853 1.00 94.88 87 LEU A N 1
ATOM 643 C CA . LEU A 1 87 ? 9.669 2.278 10.335 1.00 94.88 87 LEU A CA 1
ATOM 644 C C . LEU A 1 87 ? 8.592 1.525 11.123 1.00 94.88 87 LEU A C 1
ATOM 646 O O . LEU A 1 87 ? 8.209 1.953 12.214 1.00 94.88 87 LEU A O 1
ATOM 650 N N . LEU A 1 88 ? 8.120 0.382 10.622 1.00 92.75 88 LEU A N 1
ATOM 651 C CA . LEU A 1 88 ? 7.120 -0.422 11.321 1.00 92.75 88 LEU A CA 1
ATOM 652 C C . LEU A 1 88 ? 7.615 -0.928 12.683 1.00 92.75 88 LEU A C 1
ATOM 654 O O . LEU A 1 88 ? 6.867 -0.879 13.664 1.00 92.75 88 LEU A O 1
ATOM 658 N N . LEU A 1 89 ? 8.862 -1.394 12.755 1.00 93.25 89 LEU A N 1
ATOM 659 C CA . LEU A 1 89 ? 9.446 -1.978 13.964 1.00 93.25 89 LEU A CA 1
ATOM 660 C C . LEU A 1 89 ? 9.846 -0.929 15.005 1.00 93.25 89 LEU A C 1
ATOM 662 O O . LEU A 1 89 ? 9.617 -1.142 16.196 1.00 93.25 89 LEU A O 1
ATOM 666 N N . PHE A 1 90 ? 10.419 0.193 14.570 1.00 95.44 90 PHE A N 1
ATOM 667 C CA . PHE A 1 90 ? 11.043 1.177 15.459 1.00 95.44 90 PHE A CA 1
ATOM 668 C C . PHE A 1 90 ? 10.226 2.451 15.664 1.00 95.44 90 PHE A C 1
ATOM 670 O O . PHE A 1 90 ? 10.470 3.165 16.630 1.00 95.44 90 PHE A O 1
ATOM 677 N N . VAL A 1 91 ? 9.241 2.738 14.810 1.00 94.62 91 VAL A N 1
ATOM 678 C CA . VAL A 1 91 ? 8.386 3.928 14.948 1.00 94.62 91 VAL A CA 1
ATOM 679 C C . VAL A 1 91 ? 6.944 3.517 15.221 1.00 94.62 91 VAL A C 1
ATOM 681 O O . VAL A 1 91 ? 6.401 3.820 16.283 1.00 94.62 91 VAL A O 1
ATOM 684 N N . ALA A 1 92 ? 6.321 2.763 14.313 1.00 92.44 92 ALA A N 1
ATOM 685 C CA . ALA A 1 92 ? 4.903 2.425 14.438 1.00 92.44 92 ALA A CA 1
ATOM 686 C C . ALA A 1 92 ? 4.617 1.512 15.645 1.00 92.44 92 ALA A C 1
ATOM 688 O O . ALA A 1 92 ? 3.657 1.744 16.386 1.00 92.44 92 ALA A O 1
ATOM 689 N N . ALA A 1 93 ? 5.440 0.481 15.876 1.00 91.81 93 ALA A N 1
ATOM 690 C CA . ALA A 1 93 ? 5.243 -0.434 16.998 1.00 91.81 93 ALA A CA 1
ATOM 691 C C . ALA A 1 93 ? 5.421 0.245 18.375 1.00 91.81 93 ALA A C 1
ATOM 693 O O . ALA A 1 93 ? 4.557 0.019 19.230 1.00 91.81 93 ALA A O 1
ATOM 694 N N . PRO A 1 94 ? 6.442 1.096 18.614 1.00 92.25 94 PRO A N 1
ATOM 695 C CA . PRO A 1 94 ? 6.534 1.882 19.844 1.00 92.25 94 PRO A CA 1
ATOM 696 C C . PRO A 1 94 ? 5.368 2.851 20.038 1.00 92.25 94 PRO A C 1
ATOM 698 O O . PRO A 1 94 ? 4.745 2.802 21.094 1.00 92.25 94 PRO A O 1
ATOM 701 N N . LEU A 1 95 ? 4.985 3.626 19.014 1.00 91.56 95 LEU A N 1
ATOM 702 C CA . LEU A 1 95 ? 3.853 4.567 19.094 1.00 91.56 95 LEU A CA 1
ATOM 703 C C . LEU A 1 95 ? 2.525 3.880 19.442 1.00 91.56 95 LEU A C 1
ATOM 705 O O . LEU A 1 95 ? 1.676 4.442 20.132 1.00 91.56 95 LEU A O 1
ATOM 709 N N . ARG A 1 96 ? 2.335 2.632 18.995 1.00 87.38 96 ARG A N 1
ATOM 710 C CA . ARG A 1 96 ? 1.158 1.833 19.363 1.00 87.38 96 ARG A CA 1
ATOM 711 C C . ARG A 1 96 ? 1.154 1.436 20.844 1.00 87.38 96 ARG A C 1
ATOM 713 O O . ARG A 1 96 ? 0.075 1.264 21.408 1.00 87.38 96 ARG A O 1
ATOM 720 N N . ARG A 1 97 ? 2.333 1.239 21.444 1.00 88.25 97 ARG A N 1
ATOM 721 C CA . ARG A 1 97 ? 2.517 0.811 22.843 1.00 88.25 97 ARG A CA 1
ATOM 722 C C . ARG A 1 97 ? 2.540 1.990 23.817 1.00 88.25 97 ARG A C 1
ATOM 724 O O . ARG A 1 97 ? 2.093 1.827 24.942 1.00 88.25 97 ARG A O 1
ATOM 731 N N . SER A 1 98 ? 3.012 3.159 23.391 1.00 83.00 98 SER A N 1
ATOM 732 C CA . SER A 1 98 ? 3.182 4.355 24.227 1.00 83.00 98 SER A CA 1
ATOM 733 C C . SER A 1 98 ? 1.915 5.201 24.390 1.00 83.00 98 SER A C 1
ATOM 735 O O . SER A 1 98 ? 2.011 6.385 24.697 1.00 83.00 98 SER A O 1
ATOM 737 N N . ARG A 1 99 ? 0.727 4.627 24.174 1.00 62.03 99 ARG A N 1
ATOM 738 C CA . ARG A 1 99 ? -0.538 5.307 24.479 1.00 62.03 99 ARG A CA 1
ATOM 739 C C . ARG A 1 99 ? -0.703 5.426 26.001 1.00 62.03 99 ARG A C 1
ATOM 741 O O . ARG A 1 99 ? -1.259 4.519 26.619 1.00 62.03 99 ARG A O 1
ATOM 748 N N . ALA A 1 100 ? -0.156 6.510 26.553 1.00 51.78 100 ALA A N 1
ATOM 749 C CA . ALA A 1 100 ? -0.660 7.200 27.739 1.00 51.78 100 ALA A CA 1
ATOM 750 C C . ALA A 1 100 ? -1.943 7.972 27.391 1.00 51.78 100 ALA A C 1
ATOM 752 O O . ALA A 1 100 ? -2.104 8.323 26.195 1.00 51.78 100 ALA A O 1
#

InterPro domains:
  IPR001734 Sodium/solute symporter [PF00474] (33-98)
  IPR001734 Sodium/solute symporter [PS50283] (2-100)
  IPR038377 Sodium/glucose symporter superfamily [G3DSA:1.20.1730.10] (21-100)
  IPR050277 Sodium:Solute Symporter [PTHR48086] (6-98)

Foldseek 3Di:
DDPVVVVVVVVVVVVVVVVVVVQVVPDPDPCCVPPVVVPDDPVNVVVVVVDVVPDPCNVVVLVVCCVVPNPVSVVVVVVVVVVVVCCVVPPVVVVVVPPD